Protein AF-A0A8F5BVR1-F1 (afdb_monomer)

Nearest PDB structures (foldseek):
  4fhw-assembly1_A  TM=4.769E-01  e=7.599E-01  Schizosaccharomyces pombe 972h-
  8tzr-assembly1_A  TM=2.264E-01  e=2.759E+00  Homo sapiens

Mean predicted aligned error: 6.36 Å

Organism: NCBI:txid2286

Sequence (86 aa):
MRTLPIWVPILQKFYSSLEIPAVIYGSQIIYVNLGIAFENKDIDLLIYHVYPHTVFVNAYRKAFNEENVRIEVFVENGETIYHSIY

Secondary structure (DSSP, 8-state):
-PPPPTHHHHHHHHHHH--S--EE-TTHHHHHHHS-PPP-S---EE-SS---THHHHHHHHHHHT-S--EEEEEEETTEEEEEEE-

Radius of gyration: 13.58 Å; Cα contacts (8 Å, |Δi|>4): 94; chains: 1; bounding box: 25×37×27 Å

Structure (mmCIF, N/CA/C/O backbone):
data_AF-A0A8F5BVR1-F1
#
_entry.id   AF-A0A8F5BVR1-F1
#
loop_
_atom_site.group_PDB
_atom_site.id
_atom_site.type_symbol
_atom_site.label_atom_id
_atom_site.label_alt_id
_atom_site.label_comp_id
_atom_site.label_asym_id
_atom_site.label_entity_id
_atom_site.label_seq_id
_atom_site.pdbx_PDB_ins_code
_atom_site.Cartn_x
_atom_site.Cartn_y
_atom_site.Cartn_z
_atom_site.occupancy
_atom_site.B_iso_or_equiv
_atom_site.auth_seq_id
_atom_site.auth_comp_id
_atom_site.auth_asym_id
_atom_site.auth_atom_id
_atom_site.pdbx_PDB_model_num
ATOM 1 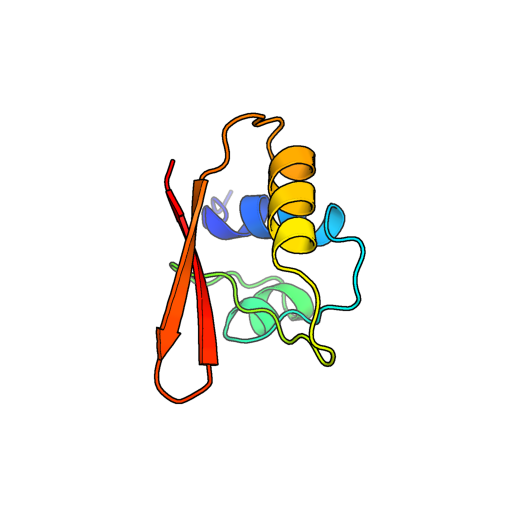N N . MET A 1 1 ? 2.356 -23.084 13.750 1.00 48.75 1 MET A N 1
ATOM 2 C CA . MET A 1 1 ? 1.890 -22.094 12.754 1.00 48.75 1 MET A CA 1
ATOM 3 C C . MET A 1 1 ? 3.073 -21.213 12.404 1.00 48.75 1 MET A C 1
ATOM 5 O O . MET A 1 1 ? 3.732 -20.764 13.332 1.00 48.75 1 MET A O 1
ATOM 9 N N . ARG A 1 2 ? 3.404 -21.018 11.121 1.00 60.78 2 ARG A N 1
ATOM 10 C CA . ARG A 1 2 ? 4.412 -20.011 10.751 1.00 60.78 2 ARG A CA 1
ATOM 11 C C . ARG A 1 2 ? 3.809 -18.635 11.019 1.00 60.78 2 ARG A C 1
ATOM 13 O O . ARG A 1 2 ? 2.747 -18.329 10.488 1.00 60.78 2 ARG A O 1
ATOM 20 N N . THR A 1 3 ? 4.448 -17.853 11.876 1.00 78.12 3 THR A N 1
ATOM 21 C CA . THR A 1 3 ? 4.129 -16.441 12.083 1.00 78.12 3 THR A CA 1
ATOM 22 C C . THR A 1 3 ? 4.380 -15.704 10.773 1.00 78.12 3 THR A C 1
ATOM 24 O O . THR A 1 3 ? 5.450 -15.845 10.180 1.00 78.12 3 THR A O 1
ATOM 27 N N . LEU A 1 4 ? 3.379 -14.973 10.283 1.00 83.88 4 LEU A N 1
ATOM 28 C CA . LEU A 1 4 ? 3.555 -14.131 9.104 1.00 83.88 4 LEU A CA 1
ATOM 29 C C . LEU A 1 4 ? 4.518 -12.981 9.441 1.00 83.88 4 LEU A C 1
ATOM 31 O O . LEU A 1 4 ? 4.477 -12.481 10.570 1.00 83.88 4 LEU A O 1
ATOM 35 N N . PRO A 1 5 ? 5.358 -12.541 8.489 1.00 90.75 5 PRO A N 1
ATOM 36 C CA . PRO A 1 5 ? 6.144 -11.325 8.651 1.00 90.75 5 PRO A CA 1
ATOM 37 C C . PRO A 1 5 ? 5.255 -10.130 9.006 1.00 90.75 5 PRO A C 1
ATOM 39 O O . PRO A 1 5 ? 4.130 -10.023 8.515 1.00 90.75 5 PRO A O 1
ATOM 42 N N . ILE A 1 6 ? 5.774 -9.209 9.823 1.00 89.19 6 ILE A N 1
ATOM 43 C CA . ILE A 1 6 ? 5.007 -8.071 10.356 1.00 89.19 6 ILE A CA 1
ATOM 44 C C . ILE A 1 6 ? 4.422 -7.163 9.266 1.00 89.19 6 ILE A C 1
ATOM 46 O O . ILE A 1 6 ? 3.354 -6.587 9.454 1.00 89.19 6 ILE A O 1
ATOM 50 N N . TRP A 1 7 ? 5.070 -7.083 8.101 1.00 91.31 7 TRP A N 1
ATOM 51 C CA . TRP A 1 7 ? 4.592 -6.275 6.983 1.00 91.31 7 TRP A CA 1
ATOM 52 C C . TRP A 1 7 ? 3.296 -6.817 6.365 1.00 91.31 7 TRP A C 1
ATOM 54 O O . TRP A 1 7 ? 2.531 -6.043 5.804 1.00 91.31 7 TRP A O 1
ATOM 64 N N . VAL A 1 8 ? 3.000 -8.118 6.479 1.00 93.19 8 VAL A N 1
ATOM 65 C CA . VAL A 1 8 ? 1.805 -8.729 5.869 1.00 93.19 8 VAL A CA 1
ATOM 66 C C . VAL A 1 8 ? 0.502 -8.138 6.428 1.00 93.19 8 VAL A C 1
ATOM 68 O O . VAL A 1 8 ? -0.300 -7.635 5.637 1.00 93.19 8 VAL A O 1
ATOM 71 N N . PRO A 1 9 ? 0.255 -8.138 7.755 1.00 92.50 9 PRO A N 1
ATOM 72 C CA . PRO A 1 9 ? -0.940 -7.502 8.306 1.00 92.50 9 PRO A CA 1
ATOM 73 C C . PRO A 1 9 ? -0.954 -5.979 8.098 1.00 92.50 9 PRO A C 1
ATOM 75 O O . PRO A 1 9 ? -2.033 -5.401 7.983 1.00 92.50 9 PRO A O 1
ATOM 78 N N . ILE A 1 10 ? 0.213 -5.328 8.017 1.00 91.44 10 ILE A N 1
ATOM 79 C CA . ILE A 1 10 ? 0.318 -3.893 7.701 1.00 91.44 10 ILE A CA 1
ATOM 80 C C . ILE A 1 10 ? -0.171 -3.636 6.271 1.00 91.44 10 ILE A C 1
ATOM 82 O O . ILE A 1 10 ? -1.050 -2.798 6.074 1.00 91.44 10 ILE A O 1
ATOM 86 N N . LEU A 1 11 ? 0.322 -4.402 5.292 1.00 92.94 11 LEU A N 1
ATOM 87 C CA . LEU A 1 11 ? -0.098 -4.318 3.895 1.00 92.94 11 LEU A CA 1
ATOM 88 C C . LEU A 1 11 ? -1.601 -4.549 3.760 1.00 92.94 11 LEU A C 1
ATOM 90 O O . LEU A 1 11 ? -2.277 -3.757 3.116 1.00 92.94 11 LEU A O 1
ATOM 94 N N . GLN A 1 12 ? -2.141 -5.597 4.385 1.00 92.88 12 GLN A N 1
ATOM 95 C CA . GLN A 1 12 ? -3.570 -5.912 4.297 1.00 92.88 12 GLN A CA 1
ATOM 96 C C . GLN A 1 12 ? -4.451 -4.759 4.794 1.00 92.88 12 GLN A C 1
ATOM 98 O O . GLN A 1 12 ? -5.423 -4.397 4.127 1.00 92.88 12 GLN A O 1
ATOM 103 N N . LYS A 1 13 ? -4.106 -4.153 5.937 1.00 93.38 13 LYS A N 1
ATOM 104 C CA . LYS A 1 13 ? -4.850 -3.015 6.496 1.00 93.38 13 LYS A CA 1
ATOM 105 C C . LYS A 1 13 ? -4.712 -1.759 5.640 1.00 93.38 13 LYS A C 1
ATOM 107 O O . LYS A 1 13 ? -5.720 -1.132 5.309 1.00 93.38 13 LYS A O 1
ATOM 112 N N . PHE A 1 14 ? -3.479 -1.403 5.280 1.00 92.44 14 PHE A N 1
ATOM 113 C CA . PHE A 1 14 ? -3.191 -0.191 4.518 1.00 92.44 14 PHE A CA 1
ATOM 114 C C . PHE A 1 14 ? -3.801 -0.249 3.116 1.00 92.44 14 PHE A C 1
ATOM 116 O O . PHE A 1 14 ? -4.535 0.655 2.728 1.00 92.44 14 PHE A O 1
ATOM 123 N N . TYR A 1 15 ? -3.573 -1.343 2.386 1.00 93.00 15 TYR A N 1
ATOM 124 C CA . TYR A 1 15 ? -4.057 -1.515 1.016 1.00 93.00 15 TYR A CA 1
ATOM 125 C C . TYR A 1 15 ? -5.589 -1.489 0.941 1.00 93.00 15 TYR A C 1
ATOM 127 O O . TYR A 1 15 ? -6.147 -0.852 0.056 1.00 93.00 15 TYR A O 1
ATOM 135 N N . SER A 1 16 ? -6.279 -2.097 1.913 1.00 93.88 16 SER A N 1
ATOM 136 C CA . SER A 1 16 ? -7.751 -2.052 1.997 1.00 93.88 16 SER A CA 1
ATOM 137 C C . SER A 1 16 ? -8.301 -0.660 2.331 1.00 93.88 16 SER A C 1
ATOM 139 O O . SER A 1 16 ? -9.476 -0.382 2.101 1.00 93.88 16 SER A O 1
ATOM 141 N N . SER A 1 17 ? -7.469 0.207 2.909 1.00 94.25 17 SER A N 1
ATOM 142 C CA . SER A 1 17 ? -7.839 1.574 3.283 1.00 94.25 17 SER A CA 1
ATOM 143 C C . SER A 1 17 ? -7.522 2.593 2.190 1.00 94.25 17 SER A C 1
ATOM 145 O O . SER A 1 17 ? -7.935 3.747 2.302 1.00 94.25 17 SER A O 1
ATOM 147 N N . LEU A 1 18 ? -6.795 2.185 1.150 1.00 93.50 18 LEU A N 1
ATOM 148 C CA . LEU A 1 18 ? -6.385 3.047 0.057 1.00 93.50 18 LEU A CA 1
ATOM 149 C C . LEU A 1 18 ? -7.542 3.234 -0.933 1.00 93.50 18 LEU A C 1
ATOM 151 O O . LEU A 1 18 ? -8.055 2.280 -1.508 1.00 93.50 18 LEU A O 1
ATOM 155 N N . GLU A 1 19 ? -7.946 4.484 -1.148 1.00 93.00 19 GLU A N 1
ATOM 156 C CA . GLU A 1 19 ? -9.083 4.845 -2.012 1.00 93.00 19 GLU A CA 1
ATOM 157 C C . GLU A 1 19 ? -8.637 5.271 -3.422 1.00 93.00 19 GLU A C 1
ATOM 159 O O . GLU A 1 19 ? -9.321 6.025 -4.111 1.00 93.00 19 GLU A O 1
ATOM 164 N N . ILE A 1 20 ? -7.468 4.790 -3.856 1.00 93.06 20 ILE A N 1
ATOM 165 C CA . ILE A 1 20 ? -6.915 5.023 -5.194 1.00 93.06 20 ILE A CA 1
ATOM 166 C C . ILE A 1 20 ? -6.440 3.710 -5.822 1.00 93.06 20 ILE A C 1
ATOM 168 O O . ILE A 1 20 ? -6.062 2.785 -5.100 1.00 93.06 20 ILE A O 1
ATOM 172 N N . PRO A 1 21 ? -6.396 3.623 -7.163 1.00 92.81 21 PRO A N 1
ATOM 173 C CA . PRO A 1 21 ? -5.745 2.518 -7.846 1.00 92.81 21 PRO A CA 1
ATOM 174 C C . PRO A 1 21 ? -4.256 2.456 -7.484 1.00 92.81 21 PRO A C 1
ATOM 176 O O . PRO A 1 21 ? -3.488 3.364 -7.806 1.00 92.81 21 PRO A O 1
ATOM 179 N N . ALA A 1 22 ? -3.859 1.358 -6.853 1.00 92.00 22 ALA A N 1
ATOM 180 C CA . ALA A 1 22 ? -2.474 0.979 -6.627 1.00 92.00 22 ALA A CA 1
ATOM 181 C C . ALA A 1 22 ? -2.312 -0.508 -6.940 1.00 92.00 22 ALA A C 1
ATOM 183 O O . ALA A 1 22 ? -3.272 -1.271 -6.855 1.00 92.00 22 ALA A O 1
ATOM 184 N N . VAL A 1 23 ? -1.105 -0.917 -7.310 1.00 94.06 23 VAL A N 1
ATOM 185 C CA . VAL A 1 23 ? -0.762 -2.317 -7.570 1.00 94.06 23 VAL A CA 1
ATOM 186 C C . VAL A 1 23 ? 0.366 -2.713 -6.633 1.00 94.06 23 VAL A C 1
ATOM 188 O O . VAL A 1 23 ? 1.359 -1.999 -6.527 1.00 94.06 23 VAL A O 1
ATOM 191 N N . ILE A 1 24 ? 0.221 -3.852 -5.956 1.00 93.25 24 ILE A N 1
ATOM 192 C CA . ILE A 1 24 ? 1.291 -4.415 -5.126 1.00 93.25 24 ILE A CA 1
ATOM 193 C C . ILE A 1 24 ? 2.465 -4.783 -6.032 1.00 93.25 24 ILE A C 1
ATOM 195 O O . ILE A 1 24 ? 2.277 -5.481 -7.031 1.00 93.25 24 ILE A O 1
ATOM 199 N N . TYR A 1 25 ? 3.660 -4.319 -5.680 1.00 91.56 25 TYR A N 1
ATOM 200 C CA . TYR A 1 25 ? 4.875 -4.548 -6.453 1.00 91.56 25 TYR A CA 1
ATOM 201 C C . TYR A 1 25 ? 5.951 -5.259 -5.625 1.00 91.56 25 TYR A C 1
ATOM 203 O O . TYR A 1 25 ? 5.632 -5.885 -4.616 1.00 91.56 25 TYR A O 1
ATOM 211 N N . GLY A 1 26 ? 7.197 -5.250 -6.103 1.00 89.56 26 GLY A N 1
ATOM 212 C CA . GLY A 1 26 ? 8.348 -5.763 -5.367 1.00 89.56 26 GLY A CA 1
ATOM 213 C C . GLY A 1 26 ? 8.261 -7.254 -5.035 1.00 89.56 26 GLY A C 1
ATOM 214 O O . GLY A 1 26 ? 7.667 -8.062 -5.757 1.00 89.56 26 GLY A O 1
ATOM 215 N N . SER A 1 27 ? 8.875 -7.633 -3.915 1.00 89.50 27 SER A N 1
ATOM 216 C CA . SER A 1 27 ? 8.853 -9.017 -3.419 1.00 89.50 27 SER A CA 1
ATOM 217 C C . SER A 1 27 ? 7.476 -9.430 -2.880 1.00 89.50 27 SER A C 1
ATOM 219 O O . SER A 1 27 ? 7.173 -10.623 -2.792 1.00 89.50 27 SER A O 1
ATOM 221 N N . GLN A 1 28 ? 6.605 -8.463 -2.578 1.00 92.56 28 GLN A N 1
ATOM 222 C CA . GLN A 1 28 ? 5.259 -8.666 -2.052 1.00 92.56 28 GLN A CA 1
ATOM 223 C C . GLN A 1 28 ? 4.329 -9.294 -3.108 1.00 92.56 28 GLN A C 1
ATOM 225 O O . GLN A 1 28 ? 3.391 -10.000 -2.736 1.00 92.56 28 GLN A O 1
ATOM 230 N N . ILE A 1 29 ? 4.625 -9.160 -4.412 1.00 93.75 29 ILE A N 1
ATOM 231 C CA . ILE A 1 29 ? 3.922 -9.890 -5.490 1.00 93.75 29 ILE A CA 1
ATOM 232 C C . ILE A 1 29 ? 3.951 -11.404 -5.248 1.00 93.75 29 ILE A C 1
ATOM 234 O O . ILE A 1 29 ? 2.955 -12.089 -5.500 1.00 93.75 29 ILE A O 1
ATOM 238 N N . ILE A 1 30 ? 5.067 -11.942 -4.744 1.00 93.25 30 ILE A N 1
ATOM 239 C CA . ILE A 1 30 ? 5.215 -13.382 -4.504 1.00 93.25 30 ILE A CA 1
ATOM 240 C C . ILE A 1 30 ? 4.241 -13.843 -3.416 1.00 93.25 30 ILE A C 1
ATOM 242 O O . ILE A 1 30 ? 3.602 -14.885 -3.556 1.00 93.25 30 ILE A O 1
ATOM 246 N N . TYR A 1 31 ? 4.068 -13.041 -2.366 1.00 92.38 31 TYR A N 1
ATOM 247 C CA . TYR A 1 31 ? 3.096 -13.326 -1.316 1.00 92.38 31 TYR A CA 1
ATOM 248 C C . TYR A 1 31 ? 1.662 -13.299 -1.844 1.00 92.38 31 TYR A C 1
ATOM 250 O O . TYR A 1 31 ? 0.908 -14.232 -1.583 1.00 92.38 31 TYR A O 1
ATOM 258 N N . VAL A 1 32 ? 1.295 -12.274 -2.617 1.00 91.31 32 VAL A N 1
ATOM 259 C CA . VAL A 1 32 ? -0.071 -12.125 -3.146 1.00 91.31 32 VAL A CA 1
ATOM 260 C C . VAL A 1 32 ? -0.452 -13.286 -4.065 1.00 91.31 32 VAL A C 1
ATOM 262 O O . VAL A 1 32 ? -1.581 -13.763 -4.009 1.00 91.31 32 VAL A O 1
ATOM 265 N N . ASN A 1 33 ? 0.483 -13.761 -4.891 1.00 93.75 3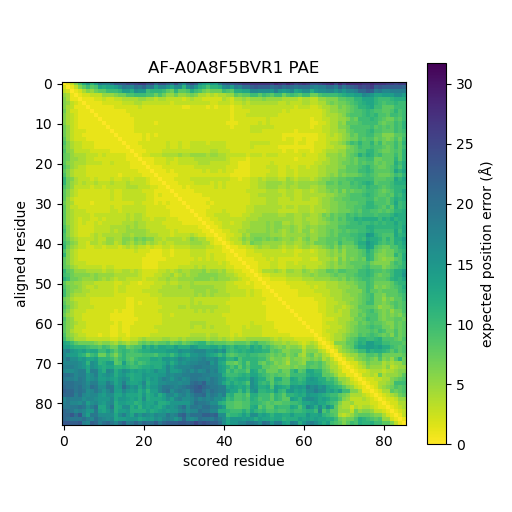3 ASN A N 1
ATOM 266 C CA . ASN A 1 33 ? 0.197 -14.793 -5.890 1.00 93.75 33 ASN A CA 1
ATOM 267 C C . ASN A 1 33 ? 0.407 -16.221 -5.374 1.00 93.75 33 ASN A C 1
ATOM 269 O O . ASN A 1 33 ? -0.330 -17.123 -5.761 1.00 93.75 33 ASN A O 1
ATOM 273 N N . LEU A 1 34 ? 1.420 -16.446 -4.531 1.00 94.19 34 LEU A N 1
ATOM 274 C CA . LEU A 1 34 ? 1.841 -17.789 -4.111 1.00 94.19 34 LEU A CA 1
ATOM 275 C C . LEU A 1 34 ? 1.632 -18.055 -2.613 1.00 94.19 34 LEU A C 1
ATOM 277 O O . LEU A 1 34 ? 1.900 -19.160 -2.148 1.00 94.19 34 LEU A O 1
ATOM 281 N N . GLY A 1 35 ? 1.195 -17.062 -1.832 1.00 91.44 35 GLY A N 1
ATOM 282 C CA . GLY A 1 35 ? 1.023 -17.181 -0.380 1.00 91.44 35 GLY A CA 1
ATOM 283 C C . GLY A 1 35 ? 2.337 -17.287 0.403 1.00 91.44 35 GLY A C 1
ATOM 284 O O . GLY A 1 35 ? 2.321 -17.583 1.599 1.00 91.44 35 GLY A O 1
ATOM 285 N N . ILE A 1 36 ? 3.483 -17.057 -0.247 1.00 91.00 36 ILE A N 1
ATOM 286 C CA . ILE A 1 36 ? 4.815 -17.158 0.360 1.00 91.00 36 ILE A CA 1
ATOM 287 C C . ILE A 1 36 ? 5.297 -15.756 0.732 1.00 91.00 36 ILE A C 1
ATOM 289 O O . ILE A 1 36 ? 5.637 -14.956 -0.135 1.00 91.00 36 ILE A O 1
ATOM 293 N N . ALA A 1 37 ? 5.333 -15.465 2.033 1.00 91.00 37 ALA A N 1
ATOM 294 C CA . ALA A 1 37 ? 5.842 -14.202 2.554 1.00 91.00 37 ALA A CA 1
ATOM 295 C C . ALA A 1 37 ? 7.328 -14.322 2.919 1.00 91.00 37 ALA A C 1
ATOM 297 O O . ALA A 1 37 ? 7.690 -15.093 3.810 1.00 91.00 37 ALA A O 1
ATOM 298 N N . PHE A 1 38 ? 8.171 -13.539 2.249 1.00 88.25 38 PHE A N 1
ATOM 299 C CA . PHE A 1 38 ? 9.562 -13.320 2.645 1.00 88.25 38 PHE A CA 1
ATOM 300 C C . PHE A 1 38 ? 9.656 -12.156 3.631 1.00 88.25 38 PHE A C 1
ATOM 302 O O . PHE A 1 38 ? 8.758 -11.316 3.698 1.00 88.25 38 PHE A O 1
ATOM 309 N N . GLU A 1 39 ? 10.728 -12.103 4.416 1.00 88.94 39 GLU A N 1
ATOM 310 C CA . GLU A 1 39 ? 10.996 -10.938 5.255 1.00 88.94 39 GLU A CA 1
ATOM 311 C C . GLU A 1 39 ? 11.256 -9.716 4.367 1.00 88.94 39 GLU A C 1
ATOM 313 O O . GLU A 1 39 ? 12.029 -9.781 3.413 1.00 88.94 39 GLU A O 1
ATOM 318 N N . ASN A 1 40 ? 10.570 -8.617 4.665 1.00 86.31 40 ASN A N 1
ATOM 319 C CA . ASN A 1 40 ? 10.734 -7.346 3.978 1.00 86.31 40 ASN A CA 1
ATOM 320 C C . ASN A 1 40 ? 10.564 -6.213 4.996 1.00 86.31 40 ASN A C 1
ATOM 322 O O . ASN A 1 40 ? 9.805 -6.352 5.961 1.00 86.31 40 ASN A O 1
ATOM 326 N N . LYS A 1 41 ? 11.303 -5.127 4.790 1.00 84.81 41 LYS A N 1
ATOM 327 C CA . LYS A 1 41 ? 11.236 -3.900 5.586 1.00 84.81 41 LYS A CA 1
ATOM 328 C C . LYS A 1 41 ? 10.218 -2.913 5.023 1.00 84.81 41 LYS A C 1
ATOM 330 O O . LYS A 1 41 ? 9.675 -2.122 5.786 1.00 84.81 41 LYS A O 1
ATOM 335 N N . ASP A 1 42 ? 9.923 -3.031 3.732 1.00 86.56 42 ASP A N 1
ATOM 336 C CA . ASP A 1 42 ? 9.162 -2.046 2.977 1.00 86.56 42 ASP A CA 1
ATOM 337 C C . ASP A 1 42 ? 7.885 -2.653 2.373 1.00 86.56 42 ASP A C 1
ATOM 339 O O . ASP A 1 42 ? 7.714 -3.877 2.282 1.00 86.56 42 ASP A O 1
ATOM 343 N N . ILE A 1 43 ? 6.963 -1.776 1.970 1.00 88.38 43 ILE A N 1
ATOM 344 C CA . ILE A 1 43 ? 5.768 -2.107 1.189 1.00 88.38 43 ILE A CA 1
ATOM 345 C C . ILE A 1 43 ? 5.845 -1.337 -0.126 1.00 88.38 43 ILE A C 1
ATOM 347 O O . ILE A 1 43 ? 5.747 -0.113 -0.139 1.00 88.38 43 ILE A O 1
ATOM 351 N N . ASP A 1 44 ? 5.970 -2.073 -1.226 1.00 89.94 44 ASP A N 1
ATOM 352 C CA . ASP A 1 44 ? 6.115 -1.501 -2.559 1.00 89.94 44 ASP A CA 1
ATOM 353 C C . ASP A 1 44 ? 4.764 -1.431 -3.277 1.00 89.94 44 ASP A C 1
ATOM 355 O O . ASP A 1 44 ? 4.089 -2.449 -3.475 1.00 89.94 44 ASP A O 1
ATOM 359 N N . LEU A 1 45 ? 4.377 -0.225 -3.697 1.00 90.81 45 LEU A N 1
ATOM 360 C CA . LEU A 1 45 ? 3.154 0.033 -4.454 1.00 90.81 45 LEU A CA 1
ATOM 361 C C . LEU A 1 45 ? 3.476 0.792 -5.742 1.00 90.81 45 LEU A C 1
ATOM 363 O O . LEU A 1 45 ? 4.163 1.809 -5.720 1.00 90.81 45 LEU A O 1
ATOM 367 N N . LEU A 1 46 ? 2.922 0.329 -6.860 1.00 90.38 46 LEU A N 1
ATOM 368 C CA . LEU A 1 46 ? 2.907 1.063 -8.121 1.00 90.38 46 LEU A CA 1
ATOM 369 C C . LEU A 1 46 ? 1.626 1.879 -8.240 1.00 90.38 46 LEU A C 1
ATOM 371 O O . LEU A 1 46 ? 0.522 1.355 -8.079 1.00 90.38 46 LEU A O 1
ATOM 375 N N . ILE A 1 47 ? 1.783 3.159 -8.570 1.00 88.81 47 ILE A N 1
ATOM 376 C CA . ILE A 1 47 ? 0.691 4.120 -8.698 1.00 88.81 47 ILE A CA 1
ATOM 377 C C . ILE A 1 47 ? 0.865 4.858 -10.024 1.00 88.81 47 ILE A C 1
ATOM 379 O O . ILE A 1 47 ? 1.886 5.493 -10.266 1.00 88.81 47 ILE A O 1
ATOM 383 N N . TYR A 1 48 ? -0.135 4.757 -10.897 1.00 83.25 48 TYR A N 1
ATOM 384 C CA . TYR A 1 48 ? -0.042 5.243 -12.280 1.00 83.25 48 TYR A CA 1
ATOM 385 C C . TYR A 1 48 ? -0.345 6.736 -12.449 1.00 83.25 48 TYR A C 1
ATOM 387 O O . TYR A 1 48 ? -0.070 7.308 -13.502 1.00 83.25 48 TYR A O 1
ATOM 395 N N . HIS A 1 49 ? -0.921 7.369 -11.428 1.00 87.56 49 HIS A N 1
ATOM 396 C CA . HIS A 1 49 ? -1.271 8.785 -11.442 1.00 87.56 49 HIS A CA 1
ATOM 397 C C . HIS A 1 49 ? -0.655 9.499 -10.246 1.00 87.56 49 HIS A C 1
ATOM 399 O O . HIS A 1 49 ? -0.467 8.915 -9.180 1.00 87.56 49 HIS A O 1
ATOM 405 N N . VAL A 1 50 ? -0.377 10.789 -10.416 1.00 82.75 50 VAL A N 1
ATOM 406 C CA . VAL A 1 50 ? 0.049 11.638 -9.306 1.00 82.75 50 VAL A CA 1
ATOM 407 C C . VAL A 1 50 ? -1.172 11.942 -8.445 1.00 82.75 50 VAL A C 1
ATOM 409 O O . VAL A 1 50 ? -2.114 12.589 -8.903 1.00 82.75 50 VAL A O 1
ATOM 412 N N . TYR A 1 51 ? -1.144 11.483 -7.197 1.00 84.75 51 TYR A N 1
ATOM 413 C CA . TYR A 1 51 ? -2.155 11.803 -6.196 1.00 84.75 51 TYR A CA 1
ATOM 414 C C . TYR A 1 51 ? -1.575 12.727 -5.124 1.00 84.75 51 TYR A C 1
ATOM 416 O O . TYR A 1 51 ? -0.382 12.65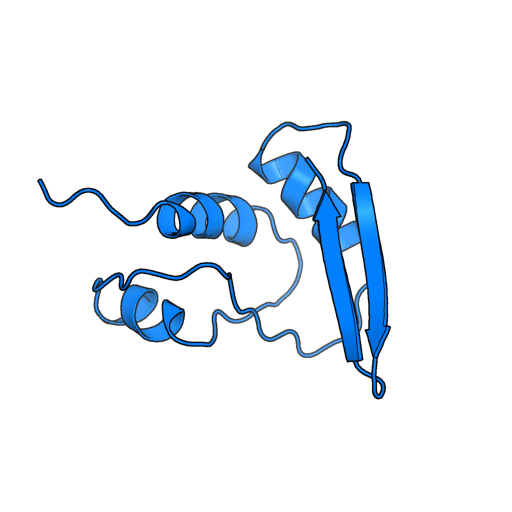1 -4.822 1.00 84.75 51 TYR A O 1
ATOM 424 N N . PRO A 1 52 ? -2.401 13.587 -4.506 1.00 85.00 52 PRO A N 1
ATOM 425 C CA . PRO A 1 52 ? -1.989 14.328 -3.326 1.00 85.00 52 PRO A CA 1
ATOM 426 C C . PRO A 1 52 ? -1.546 13.378 -2.209 1.00 85.00 52 PRO A C 1
ATOM 428 O O . PRO A 1 52 ? -2.193 12.363 -1.948 1.00 85.00 52 PRO A O 1
ATOM 431 N N . HIS A 1 53 ? -0.493 13.757 -1.487 1.00 79.31 53 HIS A N 1
ATOM 432 C CA . HIS A 1 53 ? 0.046 12.974 -0.369 1.00 79.31 53 HIS A CA 1
ATOM 433 C C . HIS A 1 53 ? -0.996 12.662 0.719 1.00 79.31 53 HIS A C 1
ATOM 435 O O . HIS A 1 53 ? -0.903 11.650 1.411 1.00 79.31 53 HIS A O 1
ATOM 441 N N . THR A 1 54 ? -2.018 13.514 0.849 1.00 86.06 54 THR A N 1
ATOM 442 C CA . THR A 1 54 ? -3.128 13.355 1.794 1.00 86.06 54 THR A CA 1
ATOM 443 C C . THR A 1 54 ? -3.906 12.058 1.588 1.00 86.06 54 THR A C 1
ATOM 445 O O . THR A 1 54 ? -4.469 11.549 2.552 1.00 86.06 54 THR A O 1
ATOM 448 N N . VAL A 1 55 ? -3.898 11.477 0.383 1.00 89.06 55 VAL A N 1
ATOM 449 C CA . VAL A 1 55 ? -4.504 10.163 0.129 1.00 89.06 55 VAL A CA 1
ATOM 450 C C . VAL A 1 55 ? -3.812 9.078 0.958 1.00 89.06 55 VAL A C 1
ATOM 452 O O . VAL A 1 55 ? -4.487 8.288 1.616 1.00 89.06 55 VAL A O 1
ATOM 455 N N . PHE A 1 56 ? -2.477 9.072 0.993 1.00 86.31 56 PHE A N 1
ATOM 456 C CA . PHE A 1 56 ? -1.700 8.101 1.770 1.00 86.31 56 PHE A CA 1
ATOM 457 C C . PHE A 1 56 ? -1.838 8.336 3.272 1.00 86.31 56 PHE A C 1
ATOM 459 O O . PHE A 1 56 ? -2.003 7.377 4.023 1.00 86.31 56 PHE A O 1
ATOM 466 N N . VAL A 1 57 ? -1.853 9.608 3.699 1.00 85.81 57 VAL A N 1
ATOM 467 C CA . VAL A 1 57 ? -2.138 9.979 5.096 1.00 85.81 57 VAL A CA 1
ATOM 468 C C . VAL A 1 57 ? -3.488 9.406 5.514 1.00 85.81 57 VAL A C 1
ATOM 470 O O . VAL A 1 57 ? -3.577 8.698 6.509 1.00 85.81 57 VAL A O 1
ATOM 473 N N . ASN A 1 58 ? -4.546 9.685 4.753 1.00 88.88 58 ASN A N 1
ATOM 474 C CA . ASN A 1 58 ? -5.904 9.278 5.103 1.00 88.88 58 ASN A CA 1
ATOM 475 C C . ASN A 1 58 ? -6.064 7.755 5.102 1.00 88.88 58 ASN A C 1
ATOM 477 O O . ASN A 1 58 ? -6.695 7.217 6.012 1.00 88.88 58 ASN A O 1
ATOM 481 N N . ALA A 1 59 ? -5.448 7.061 4.140 1.00 90.75 59 ALA A N 1
ATOM 482 C CA . ALA A 1 59 ? -5.408 5.603 4.120 1.00 90.75 59 ALA A CA 1
ATOM 483 C C . ALA A 1 59 ? -4.715 5.044 5.370 1.00 90.75 59 ALA A C 1
ATOM 485 O O . ALA A 1 59 ? -5.241 4.129 6.000 1.00 90.75 59 ALA A O 1
ATOM 486 N N . TYR A 1 60 ? -3.587 5.632 5.781 1.00 88.06 60 TYR A N 1
ATOM 487 C CA . TYR A 1 60 ? -2.903 5.250 7.013 1.00 88.06 60 TYR A CA 1
ATOM 488 C C . TYR A 1 60 ? -3.788 5.481 8.247 1.00 88.06 60 TYR A C 1
ATOM 490 O O . TYR A 1 60 ? -4.027 4.554 9.022 1.00 88.06 60 TYR A O 1
ATOM 498 N N . ARG A 1 61 ? -4.349 6.689 8.403 1.00 88.62 61 ARG A N 1
ATOM 499 C CA .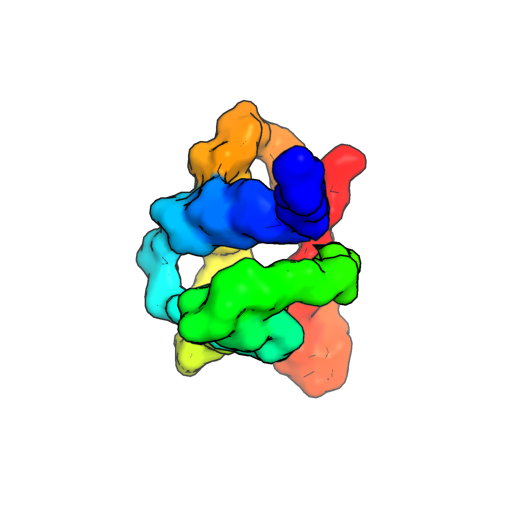 ARG A 1 61 ? -5.240 7.032 9.525 1.00 88.62 61 ARG A CA 1
ATOM 500 C C . ARG A 1 61 ? -6.402 6.047 9.642 1.00 88.62 61 ARG A C 1
ATOM 502 O O . ARG A 1 61 ? -6.691 5.558 10.728 1.00 88.62 61 ARG A O 1
ATOM 509 N N . LYS A 1 62 ? -7.035 5.720 8.512 1.00 91.06 62 LYS A N 1
ATOM 510 C CA . LYS A 1 62 ? -8.147 4.764 8.423 1.00 91.06 62 LYS A CA 1
ATOM 511 C C . LYS A 1 62 ? -7.713 3.336 8.768 1.00 91.06 62 LYS A C 1
ATOM 513 O O . LYS A 1 62 ? -8.442 2.635 9.463 1.00 91.06 62 LYS A O 1
ATOM 518 N N . ALA A 1 63 ? -6.529 2.918 8.324 1.00 92.06 63 ALA A N 1
ATOM 519 C CA . ALA A 1 63 ? -5.998 1.575 8.551 1.00 92.06 63 ALA A CA 1
ATOM 520 C C . ALA A 1 63 ? -5.606 1.309 10.015 1.00 92.06 63 ALA A C 1
ATOM 522 O O . ALA A 1 63 ? -5.764 0.182 10.497 1.00 92.06 63 ALA A O 1
ATOM 523 N N . PHE A 1 64 ? -5.079 2.323 10.708 1.00 89.50 64 PHE A N 1
ATOM 524 C CA . PHE A 1 64 ? -4.462 2.168 12.032 1.00 89.50 64 PHE A CA 1
ATOM 525 C C . PHE A 1 64 ? -5.181 2.922 13.155 1.00 89.50 64 PHE A C 1
ATOM 527 O O . PHE A 1 64 ? -4.833 2.740 14.317 1.00 89.50 64 PHE A O 1
ATOM 534 N N . ASN A 1 65 ? -6.233 3.684 12.835 1.00 89.31 65 ASN A N 1
ATOM 535 C CA . ASN A 1 65 ? -6.969 4.522 13.784 1.00 89.31 65 ASN A CA 1
ATOM 536 C C . ASN A 1 65 ? -6.049 5.517 14.520 1.00 89.31 65 ASN A C 1
ATOM 538 O O . ASN A 1 65 ? -6.172 5.732 15.725 1.00 89.31 65 ASN A O 1
ATOM 542 N N . GLU A 1 66 ? -5.110 6.104 13.778 1.00 84.19 66 GLU A N 1
ATOM 543 C CA . GLU A 1 66 ? -4.156 7.090 14.284 1.00 84.19 66 GLU A CA 1
ATOM 544 C C . GLU A 1 66 ? -4.486 8.471 13.727 1.00 84.19 66 GLU A C 1
ATOM 546 O O . GLU A 1 66 ? -4.507 8.672 12.517 1.00 84.19 66 GLU A O 1
ATOM 551 N N . GLU A 1 67 ? -4.740 9.449 14.594 1.00 75.50 67 GLU A N 1
ATOM 552 C CA . GLU A 1 67 ? -5.026 10.822 14.155 1.00 75.50 67 GLU A CA 1
ATOM 553 C C . GLU A 1 67 ? -3.737 11.613 13.858 1.00 75.50 67 GLU A C 1
ATOM 555 O O . GLU A 1 67 ? -3.691 12.433 12.927 1.00 75.50 67 GLU A O 1
ATOM 560 N N . ASN A 1 68 ? -2.661 11.307 14.591 1.00 69.62 68 ASN A N 1
ATOM 561 C CA . ASN A 1 68 ? -1.367 11.984 14.528 1.00 69.62 68 ASN A CA 1
ATOM 562 C C . ASN A 1 68 ? -0.386 11.234 13.621 1.00 69.62 68 ASN A C 1
ATOM 564 O O . ASN A 1 68 ? 0.527 10.573 14.095 1.00 69.62 68 ASN A O 1
ATOM 568 N N . VAL A 1 69 ? -0.568 11.362 12.309 1.00 70.06 69 VAL A N 1
ATOM 569 C CA . VAL A 1 69 ? 0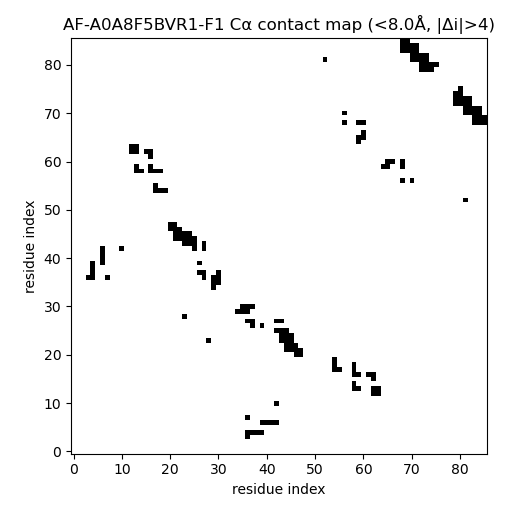.369 10.819 11.317 1.00 70.06 69 VAL A CA 1
ATOM 570 C C . VAL A 1 69 ? 1.235 11.957 10.804 1.00 70.06 69 VAL A C 1
ATOM 572 O O . VAL A 1 69 ? 0.716 12.909 10.211 1.00 70.06 69 VAL A O 1
ATOM 575 N N . ARG A 1 70 ? 2.550 11.868 11.009 1.00 67.25 70 ARG A N 1
ATOM 576 C CA . ARG A 1 70 ? 3.508 12.790 10.399 1.00 67.25 70 ARG A CA 1
ATOM 577 C C . ARG A 1 70 ? 4.122 12.120 9.179 1.00 67.25 70 ARG A C 1
ATOM 579 O O . ARG A 1 70 ? 4.891 11.178 9.319 1.00 67.25 70 ARG A O 1
ATOM 586 N N . ILE A 1 71 ? 3.792 12.625 7.992 1.00 65.69 71 ILE A N 1
ATOM 587 C CA . ILE A 1 71 ? 4.467 12.226 6.754 1.00 65.69 71 ILE A CA 1
ATOM 588 C C . ILE A 1 71 ? 5.518 13.27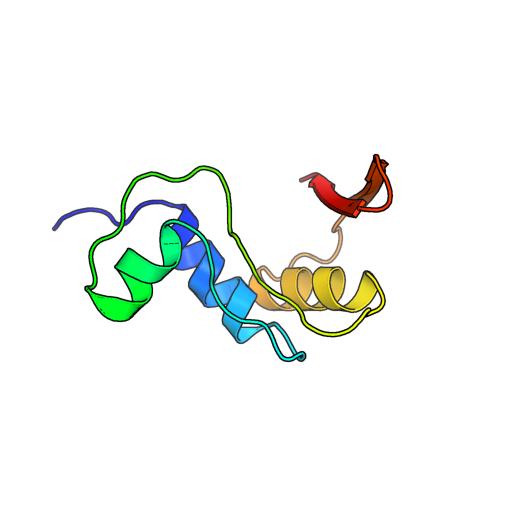5 6.412 1.00 65.69 71 ILE A C 1
ATOM 590 O O . ILE A 1 71 ? 5.191 14.437 6.174 1.00 65.69 71 ILE A O 1
ATOM 594 N N . GLU A 1 72 ? 6.775 12.860 6.380 1.00 64.12 72 GLU A N 1
ATOM 595 C CA . GLU A 1 72 ? 7.857 13.617 5.774 1.00 64.12 72 GLU A CA 1
ATOM 596 C C . GLU A 1 72 ? 7.907 13.324 4.280 1.00 64.12 72 GLU A C 1
ATOM 598 O O . GLU A 1 72 ? 7.786 12.179 3.847 1.00 64.12 72 GLU A O 1
ATOM 603 N N . VAL A 1 73 ? 8.030 14.383 3.488 1.00 60.66 73 VAL A N 1
ATOM 604 C CA . VAL A 1 73 ? 8.072 14.292 2.032 1.00 60.66 73 VAL A CA 1
ATOM 605 C C . VAL A 1 73 ? 9.460 14.712 1.584 1.00 60.66 73 VAL A C 1
ATOM 607 O O . VAL A 1 73 ? 9.835 15.871 1.759 1.00 60.66 73 VAL A O 1
ATOM 610 N N . PHE A 1 74 ? 10.210 13.783 1.004 1.00 66.62 74 PHE A N 1
ATOM 611 C CA . PHE A 1 74 ? 11.484 14.070 0.353 1.00 66.62 74 PHE A CA 1
ATOM 612 C C . PHE A 1 74 ? 11.276 14.078 -1.158 1.00 66.62 74 PHE A C 1
ATOM 614 O O . PHE A 1 74 ? 10.466 13.318 -1.685 1.00 66.62 74 PHE A O 1
ATOM 621 N N . VAL A 1 75 ? 11.998 14.947 -1.861 1.00 58.34 75 VAL A N 1
ATOM 622 C CA . VAL A 1 75 ? 12.075 14.902 -3.322 1.00 58.34 75 VAL A CA 1
ATOM 623 C C . VAL A 1 75 ? 13.528 14.655 -3.686 1.00 58.34 75 VAL A C 1
ATOM 625 O O . VAL A 1 75 ? 14.381 15.497 -3.411 1.00 58.34 75 VAL A O 1
ATOM 628 N N . GLU A 1 76 ? 13.808 13.503 -4.287 1.00 64.50 76 GLU A N 1
ATOM 629 C CA . GLU A 1 76 ? 15.152 13.094 -4.689 1.00 64.50 76 GLU A CA 1
ATOM 630 C C . GLU A 1 76 ? 15.115 12.608 -6.141 1.00 64.50 76 GLU A C 1
ATOM 632 O O . GLU A 1 76 ? 14.292 11.779 -6.504 1.00 64.50 76 GLU A O 1
ATOM 637 N N . ASN A 1 77 ? 15.959 13.175 -7.010 1.00 75.12 77 ASN A N 1
ATOM 638 C CA . ASN A 1 77 ? 16.048 12.817 -8.438 1.00 75.12 77 ASN A CA 1
ATOM 639 C C . ASN A 1 77 ? 14.717 12.850 -9.228 1.00 75.12 77 ASN A C 1
ATOM 641 O O . ASN A 1 77 ? 14.573 12.166 -10.237 1.00 75.12 77 ASN A O 1
ATOM 645 N N . GLY A 1 78 ? 13.754 13.677 -8.804 1.00 66.50 78 GLY A N 1
ATOM 646 C CA . GLY A 1 78 ? 12.424 13.765 -9.425 1.00 66.50 78 GLY A CA 1
ATOM 647 C C . GLY A 1 78 ? 11.410 12.750 -8.887 1.00 66.50 78 GLY A C 1
ATOM 648 O O . GLY A 1 78 ? 10.248 12.781 -9.290 1.00 66.50 78 GLY A O 1
ATOM 649 N N . GLU A 1 79 ? 11.816 11.900 -7.947 1.00 61.09 79 GLU A N 1
ATOM 650 C CA . GLU A 1 79 ? 10.949 10.986 -7.213 1.00 61.09 79 GLU A CA 1
ATOM 651 C C . GLU A 1 79 ? 10.468 11.652 -5.922 1.00 61.09 79 GLU A C 1
ATOM 653 O O . GLU A 1 79 ? 11.214 12.370 -5.256 1.00 61.09 79 GLU A O 1
ATOM 658 N N . THR A 1 80 ? 9.197 11.440 -5.572 1.00 60.94 80 THR A N 1
ATOM 659 C CA . THR A 1 80 ? 8.634 11.905 -4.297 1.00 60.94 80 THR A CA 1
ATOM 660 C C . THR A 1 80 ? 8.576 10.735 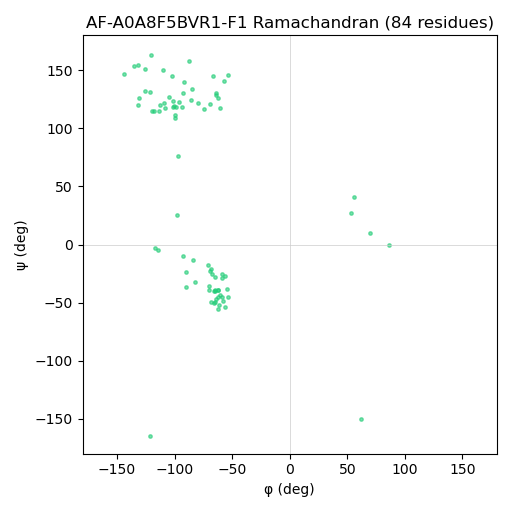-3.327 1.00 60.94 80 THR A C 1
ATOM 662 O O . THR A 1 80 ? 7.888 9.749 -3.584 1.00 60.94 80 THR A O 1
ATOM 665 N N . ILE A 1 81 ? 9.280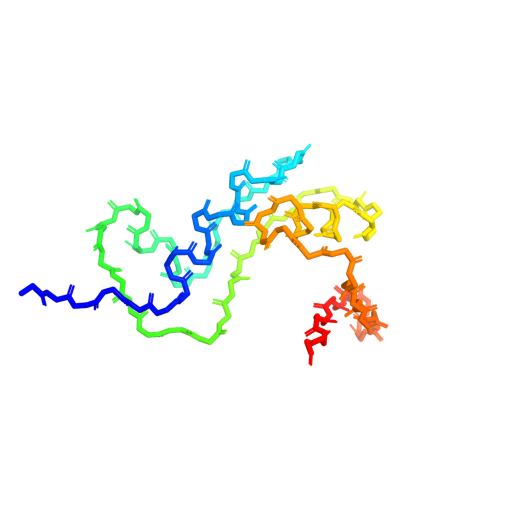 10.855 -2.209 1.00 64.50 81 ILE A N 1
ATOM 666 C CA . ILE A 1 81 ? 9.383 9.843 -1.160 1.00 64.50 81 ILE A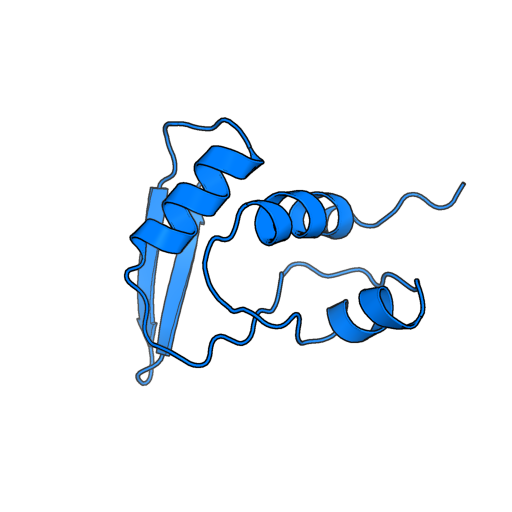 CA 1
ATOM 667 C C . ILE A 1 81 ? 8.532 10.298 0.023 1.00 64.50 81 ILE A C 1
ATOM 669 O O . ILE A 1 81 ? 8.704 11.408 0.524 1.00 64.50 81 ILE A O 1
ATOM 673 N N . TYR A 1 82 ? 7.635 9.433 0.489 1.00 63.66 82 TYR A N 1
ATOM 674 C CA . TYR A 1 82 ? 6.790 9.673 1.659 1.00 63.66 82 TYR A CA 1
ATOM 675 C C . TYR A 1 82 ? 7.258 8.794 2.821 1.00 63.66 82 TYR A C 1
ATOM 677 O O . TYR A 1 82 ? 7.195 7.572 2.734 1.00 63.66 82 TYR A O 1
ATOM 685 N N . HIS A 1 83 ? 7.710 9.402 3.914 1.00 62.12 83 HIS A N 1
ATOM 686 C CA . HIS A 1 83 ? 8.184 8.714 5.113 1.00 62.12 83 HIS A CA 1
ATOM 687 C C . HIS A 1 83 ? 7.232 8.986 6.278 1.00 62.12 83 HIS A C 1
ATOM 689 O O . HIS A 1 83 ? 7.055 10.133 6.672 1.00 62.12 83 HIS A O 1
ATOM 695 N N . SER A 1 84 ? 6.623 7.948 6.852 1.00 55.41 84 SER A N 1
ATOM 696 C CA . SER A 1 84 ? 5.801 8.099 8.061 1.00 55.41 84 SER A CA 1
ATOM 697 C C . SER A 1 84 ? 6.678 8.021 9.309 1.00 55.41 84 SER A C 1
ATOM 699 O O . SER A 1 84 ? 7.379 7.029 9.488 1.00 55.41 84 SER A O 1
ATOM 701 N N . ILE A 1 85 ? 6.627 9.039 10.170 1.00 54.69 85 ILE A N 1
ATOM 702 C CA . ILE A 1 85 ? 7.263 9.030 11.495 1.00 54.69 85 ILE A CA 1
ATOM 703 C C . ILE A 1 85 ? 6.182 8.753 12.541 1.00 54.69 85 ILE A C 1
ATOM 705 O O . ILE A 1 85 ? 5.195 9.491 12.603 1.00 54.69 85 ILE A O 1
ATOM 709 N N . TYR A 1 86 ? 6.392 7.700 13.334 1.00 53.19 86 TYR A N 1
ATOM 710 C CA . TYR A 1 86 ? 5.574 7.314 14.491 1.00 53.19 86 TYR A CA 1
ATOM 711 C C . TYR A 1 86 ? 6.177 7.846 15.790 1.00 53.19 86 TYR A C 1
ATOM 713 O O . TYR A 1 86 ? 7.427 7.826 15.899 1.00 53.19 86 TYR A O 1
#

Foldseek 3Di:
DDDAAPVVLVCVLLVVLQPADKDWDDPCVCCVPPVDHDHDPDTDIDHPDDDPPVSSVRSNCRSPVDPDWDWDWDQDPNDIDTDTDD

Solvent-accessible surface area (backbone atoms only — not comparable to full-atom values): 5536 Å² total; per-residue (Å²): 130,86,78,74,51,76,54,54,66,50,47,58,37,34,60,75,37,44,94,62,84,65,42,78,29,73,77,57,41,47,23,77,76,69,70,50,74,69,90,64,96,76,85,50,70,47,62,94,65,96,69,68,70,64,57,57,52,51,10,44,28,68,44,68,75,44,89,82,74,44,70,47,77,47,76,56,98,89,43,80,45,80,43,79,54,132

pLDDT: mean 82.96, std 12.47, range [48.75, 94.25]